Protein AF-A0AAN8FBB2-F1 (afdb_monomer_lite)

pLDDT: mean 71.76, std 10.85, range [42.72, 87.31]

Sequence (162 aa):
MTFERTIATIYVRSYEHKKVLPAIIIALSTVSIAVGTQLWLYHGKVITHPQVSVLNTPIEIYDRTNCVLIFNVVVCGLTTASMIILVIINKKRQMKAIGELSIRYQTEENIDFTKLIARVAFIQVFSYTSQSLGSLVVRLVDKSIAGAQAQPVMRTLKLAIS

InterPro domains:
  IPR002184 7TM GPCR, serpentine receptor class b (Srb) [PTHR31216] (1-151)
  IPR019408 7TM GPCR, serpentine receptor class ab (Srab) [PF10292] (1-148)

Radius of gyration: 24.74 Å; chains: 1; bounding box: 62×36×70 Å

Secondary structure (DSSP, 8-state):
-HHHHHHHHH-TTTTTTS-SHHHHHHHHHHHHHHHHHHHHHHTT----S----TTS--GGGHHHHHHHHHHHHHHHHHHHHHHHHHHHHHHHHHHH--S-HHHHHHHHHHHHHHHHHHHHHHHHHHHHHHHHHHHHHHHHHHHHHHHHHHHHHHHHHHHH--

Organism: Trichostrongylus colubriformis (NCBI:txid6319)

Structure (mmCIF, N/CA/C/O backbone):
data_AF-A0AAN8FBB2-F1
#
_entry.id   AF-A0AAN8FBB2-F1
#
loop_
_atom_site.group_PDB
_atom_site.id
_atom_site.type_symbol
_atom_site.label_atom_id
_atom_site.label_alt_id
_atom_site.label_comp_id
_atom_site.label_asym_id
_atom_site.label_entity_id
_atom_site.label_seq_id
_atom_site.pdbx_PDB_ins_code
_atom_site.Cartn_x
_atom_site.Cartn_y
_atom_site.Cartn_z
_atom_site.occupancy
_atom_site.B_iso_or_equiv
_atom_site.auth_seq_id
_atom_site.auth_comp_id
_atom_site.auth_asym_id
_atom_site.auth_atom_id
_atom_site.pdbx_PDB_model_num
ATOM 1 N N . MET A 1 1 ? -7.297 -4.992 3.446 1.00 66.69 1 MET A N 1
ATOM 2 C CA . MET A 1 1 ? -6.811 -4.769 4.827 1.00 66.69 1 MET A CA 1
ATOM 3 C C . MET A 1 1 ? -7.323 -3.467 5.439 1.00 66.69 1 MET A C 1
ATOM 5 O O . MET A 1 1 ? -8.043 -3.540 6.422 1.00 66.69 1 MET A O 1
ATOM 9 N N . THR A 1 2 ? -7.057 -2.285 4.869 1.00 69.81 2 THR A N 1
ATOM 10 C CA . THR A 1 2 ? -7.527 -0.993 5.427 1.00 69.81 2 THR A CA 1
ATOM 11 C C . THR A 1 2 ? -9.046 -0.920 5.576 1.00 69.81 2 THR A C 1
ATOM 13 O O . THR A 1 2 ? -9.543 -0.649 6.661 1.00 69.81 2 THR A O 1
ATOM 16 N N . PHE A 1 3 ? -9.791 -1.271 4.523 1.00 70.88 3 PHE A N 1
ATOM 17 C CA . PHE A 1 3 ? -11.258 -1.298 4.549 1.00 70.88 3 PHE A CA 1
ATOM 18 C C . PHE A 1 3 ? -11.838 -2.276 5.576 1.00 70.88 3 PHE A C 1
ATOM 20 O O . PHE A 1 3 ? -12.771 -1.921 6.287 1.00 70.88 3 PHE A O 1
ATOM 27 N N . GLU A 1 4 ? -11.270 -3.478 5.692 1.00 71.62 4 GLU A N 1
ATOM 28 C CA . GLU A 1 4 ? -11.669 -4.465 6.705 1.00 71.62 4 GLU A CA 1
ATOM 29 C C . GLU A 1 4 ? -11.517 -3.885 8.116 1.00 71.62 4 GLU A C 1
ATOM 31 O O . GLU A 1 4 ? -12.433 -3.982 8.927 1.00 71.62 4 GLU A O 1
ATOM 36 N N . ARG A 1 5 ? -10.405 -3.189 8.386 1.00 73.00 5 ARG A N 1
ATOM 37 C CA . ARG A 1 5 ? -10.149 -2.564 9.691 1.00 73.00 5 ARG A CA 1
ATOM 38 C C . ARG A 1 5 ? -11.013 -1.333 9.945 1.00 73.00 5 ARG A C 1
ATOM 40 O O . ARG A 1 5 ? -11.442 -1.130 11.081 1.00 73.00 5 ARG A O 1
ATOM 47 N N . THR A 1 6 ? -11.353 -0.558 8.915 1.00 73.94 6 THR A N 1
ATOM 48 C CA . THR A 1 6 ? -12.366 0.505 9.012 1.00 73.94 6 THR A CA 1
ATOM 49 C C . THR A 1 6 ? -13.730 -0.081 9.379 1.00 73.94 6 THR A C 1
ATOM 51 O O . THR A 1 6 ? -14.396 0.426 10.279 1.00 73.94 6 THR A O 1
ATOM 54 N N . ILE A 1 7 ? -14.126 -1.187 8.741 1.00 72.75 7 ILE A N 1
ATOM 55 C CA . ILE A 1 7 ? -15.383 -1.889 9.032 1.00 72.75 7 ILE A CA 1
ATOM 56 C C . ILE A 1 7 ? -15.361 -2.462 10.453 1.00 72.75 7 ILE A C 1
ATOM 58 O O . ILE A 1 7 ? -16.332 -2.266 11.180 1.00 72.75 7 ILE A O 1
ATOM 62 N N . ALA A 1 8 ? -14.264 -3.094 10.876 1.00 69.38 8 ALA A N 1
ATOM 63 C CA . ALA A 1 8 ? -14.096 -3.610 12.235 1.00 69.38 8 ALA A CA 1
ATOM 64 C C . ALA A 1 8 ? -14.173 -2.490 13.283 1.00 69.38 8 ALA A C 1
ATOM 66 O O . ALA A 1 8 ? -14.846 -2.630 14.297 1.00 69.38 8 ALA A O 1
ATOM 67 N N . THR A 1 9 ? -13.567 -1.335 12.993 1.00 68.94 9 THR A N 1
ATOM 68 C CA . THR A 1 9 ? -13.612 -0.151 13.862 1.00 68.94 9 THR A CA 1
ATOM 69 C C . THR A 1 9 ? -15.026 0.433 13.965 1.00 68.94 9 THR A C 1
ATOM 71 O O . THR A 1 9 ? -15.448 0.857 15.041 1.00 68.94 9 THR A O 1
ATOM 74 N N . ILE A 1 10 ? -15.797 0.466 12.874 1.00 72.31 10 ILE A N 1
ATOM 75 C CA . ILE A 1 10 ? -17.170 1.001 12.877 1.00 72.31 10 ILE A CA 1
ATOM 76 C C . ILE A 1 10 ? -18.154 0.010 13.520 1.00 72.31 10 ILE A C 1
ATOM 78 O O . ILE A 1 10 ? -19.003 0.428 14.305 1.00 72.31 10 ILE A O 1
ATOM 82 N N . TYR A 1 11 ? -18.019 -1.287 13.235 1.00 69.50 11 TYR A N 1
ATOM 83 C CA . TYR A 1 11 ? -18.962 -2.341 13.623 1.00 69.50 11 TYR A CA 1
ATOM 84 C C . TYR A 1 11 ? -18.436 -3.262 14.737 1.00 69.50 11 TYR A C 1
ATOM 86 O O . TYR A 1 11 ? -18.751 -4.449 14.724 1.00 69.50 11 TYR A O 1
ATOM 94 N N . VAL A 1 12 ? -17.696 -2.734 15.722 1.00 65.94 12 VAL A N 1
ATOM 95 C CA . VAL A 1 12 ? -17.124 -3.509 16.851 1.00 65.94 12 VAL A CA 1
ATOM 96 C C . VAL A 1 12 ? -18.117 -4.514 17.461 1.00 65.94 12 VAL A C 1
ATOM 98 O O . VAL A 1 12 ? -17.761 -5.661 17.673 1.00 65.94 12 VAL A O 1
ATOM 101 N N . ARG A 1 13 ? -19.388 -4.132 17.665 1.00 59.78 13 ARG A N 1
ATOM 102 C CA . ARG A 1 13 ? -20.412 -5.000 18.290 1.00 59.78 13 ARG A CA 1
ATOM 103 C C . ARG A 1 13 ? -20.971 -6.126 17.412 1.00 59.78 13 ARG A C 1
ATOM 105 O O . ARG A 1 13 ? -21.524 -7.075 17.946 1.00 59.78 13 ARG A O 1
ATOM 112 N N . SER A 1 14 ? -20.891 -6.017 16.087 1.00 62.09 14 SER A N 1
ATOM 113 C CA . SER A 1 14 ? -21.475 -7.005 15.156 1.00 62.09 14 SER A CA 1
ATOM 114 C C . SER A 1 14 ? -20.432 -7.650 14.251 1.00 62.09 14 SER A C 1
ATOM 116 O O . SER A 1 14 ? -20.793 -8.373 13.322 1.00 62.09 14 SER A O 1
ATOM 118 N N . TYR A 1 15 ? -19.148 -7.378 14.494 1.00 61.25 15 TYR A N 1
ATOM 119 C CA . TYR A 1 15 ? -18.059 -7.887 13.672 1.00 61.25 15 TYR A CA 1
ATOM 120 C C . TYR A 1 15 ? -17.978 -9.418 13.730 1.00 61.25 15 TYR A C 1
ATOM 122 O O . TYR A 1 15 ? -17.880 -10.047 12.683 1.00 61.25 15 TYR A O 1
ATOM 130 N N . GLU A 1 16 ? -18.164 -10.017 14.912 1.00 57.47 16 GLU A N 1
ATOM 131 C CA . GLU A 1 16 ? -18.217 -11.480 15.097 1.00 57.47 16 GLU A CA 1
ATOM 132 C C . GLU A 1 16 ? -19.326 -12.167 14.292 1.00 57.47 16 GLU A C 1
ATOM 134 O O . GLU A 1 16 ? -19.179 -13.313 13.881 1.00 57.47 16 GLU A O 1
ATOM 139 N N . HIS A 1 17 ? -20.440 -11.475 14.041 1.00 61.19 17 HIS A N 1
ATOM 140 C CA . HIS A 1 17 ? -21.591 -12.052 13.344 1.00 61.19 17 HIS A CA 1
ATOM 141 C C . HIS A 1 17 ? -21.552 -11.844 11.824 1.00 61.19 17 HIS A C 1
ATOM 143 O O . HIS A 1 17 ? -22.386 -12.396 11.098 1.00 61.19 17 HIS A O 1
ATOM 149 N N . LYS A 1 18 ? -20.598 -11.059 11.304 1.00 61.03 18 LYS A N 1
ATOM 150 C CA . LYS A 1 18 ? -20.440 -10.883 9.857 1.00 61.03 18 LYS A CA 1
ATOM 151 C C . LYS A 1 18 ? -19.568 -12.002 9.285 1.00 61.03 18 LYS A C 1
ATOM 153 O O . LYS A 1 18 ? -18.421 -12.190 9.667 1.00 61.03 18 LYS A O 1
ATOM 158 N N . LYS A 1 19 ? -20.141 -12.734 8.325 1.00 61.53 19 LYS A N 1
ATOM 159 C CA . LYS A 1 19 ? -19.506 -13.845 7.595 1.00 61.53 19 LYS A CA 1
ATOM 160 C C . LYS A 1 19 ? -18.192 -13.409 6.933 1.00 61.53 19 LYS A C 1
ATOM 162 O O . LYS A 1 19 ? -18.081 -12.264 6.521 1.00 61.53 19 LYS A O 1
ATOM 167 N N . VAL A 1 20 ? -17.273 -14.357 6.724 1.00 70.69 20 VAL A N 1
ATOM 168 C CA . VAL A 1 20 ? -15.922 -14.229 6.109 1.00 70.69 20 VAL A CA 1
ATOM 169 C C . VAL A 1 20 ? -15.926 -13.676 4.665 1.00 70.69 20 VAL A C 1
ATOM 171 O O . VAL A 1 20 ? -14.909 -13.242 4.127 1.00 70.69 20 VAL A O 1
ATOM 174 N N . LEU A 1 21 ? -17.096 -13.629 4.033 1.00 74.69 21 LEU A N 1
ATOM 175 C CA . LEU A 1 21 ? -17.307 -13.273 2.628 1.00 74.69 21 LEU A CA 1
ATOM 176 C C . LEU A 1 21 ? -16.718 -11.909 2.174 1.00 74.69 21 LEU A C 1
ATOM 178 O O . LEU A 1 21 ? -16.055 -11.886 1.137 1.00 74.69 21 LEU A O 1
ATOM 182 N N . PRO A 1 22 ? -16.859 -10.779 2.902 1.00 73.81 22 PRO A N 1
ATOM 183 C CA . PRO A 1 22 ? -16.289 -9.506 2.474 1.00 73.81 22 PRO A CA 1
ATOM 184 C C . PRO A 1 22 ? -14.758 -9.501 2.561 1.00 73.81 22 PRO A C 1
ATOM 186 O O . PRO A 1 22 ? -14.115 -8.852 1.741 1.00 73.81 22 PRO A O 1
ATOM 189 N N . ALA A 1 23 ? -14.157 -10.254 3.489 1.00 71.62 23 ALA A N 1
ATOM 190 C CA . ALA A 1 23 ? -12.703 -10.394 3.556 1.00 71.62 23 ALA A CA 1
ATOM 191 C C . ALA A 1 23 ? -12.164 -11.127 2.316 1.00 71.62 23 ALA A C 1
ATOM 193 O O . ALA A 1 23 ? -11.184 -10.684 1.718 1.00 71.62 23 ALA A O 1
ATOM 194 N N . ILE A 1 24 ? -12.858 -12.182 1.870 1.00 80.62 24 ILE A N 1
ATOM 195 C CA . ILE A 1 24 ? -12.513 -12.928 0.649 1.00 80.62 24 ILE A CA 1
ATOM 196 C C . ILE A 1 24 ? -12.635 -12.038 -0.593 1.00 80.62 24 ILE A C 1
ATOM 198 O O . ILE A 1 24 ? -11.718 -12.006 -1.410 1.00 80.62 24 ILE A O 1
ATOM 202 N N . ILE A 1 25 ? -13.723 -11.268 -0.721 1.00 83.94 25 ILE A N 1
ATOM 203 C CA . ILE A 1 25 ? -13.903 -10.330 -1.844 1.00 83.94 25 ILE A CA 1
ATOM 204 C C . ILE A 1 25 ? -12.762 -9.306 -1.877 1.00 83.94 25 ILE A C 1
ATOM 206 O O . ILE A 1 25 ? -12.174 -9.061 -2.931 1.00 83.94 25 ILE A O 1
ATOM 210 N N . ILE A 1 26 ? -12.405 -8.733 -0.723 1.00 80.88 26 ILE A N 1
ATOM 211 C CA . ILE A 1 26 ? -11.302 -7.770 -0.630 1.00 80.88 26 ILE A CA 1
ATOM 212 C C . ILE A 1 26 ? -9.972 -8.433 -1.022 1.00 80.88 26 ILE A C 1
ATOM 214 O O . ILE A 1 26 ? -9.201 -7.839 -1.779 1.00 80.88 26 ILE A O 1
ATOM 218 N N . ALA A 1 27 ? -9.707 -9.664 -0.579 1.00 79.50 27 ALA A N 1
ATOM 219 C CA . ALA A 1 27 ? -8.496 -10.395 -0.948 1.00 79.50 27 ALA A CA 1
ATOM 220 C C . ALA A 1 27 ? -8.413 -10.647 -2.465 1.00 79.50 27 ALA A C 1
ATOM 222 O O . ALA A 1 27 ? -7.412 -10.293 -3.090 1.00 79.50 27 ALA A O 1
ATOM 223 N N . LEU A 1 28 ? -9.489 -11.157 -3.075 1.00 86.81 28 LEU A N 1
ATOM 224 C CA . LEU A 1 28 ? -9.560 -11.407 -4.519 1.00 86.81 28 LEU A CA 1
ATOM 225 C C . LEU A 1 28 ? -9.412 -10.119 -5.334 1.00 86.81 28 LEU A C 1
ATOM 227 O O . LEU A 1 28 ? -8.685 -10.100 -6.329 1.00 86.81 28 LEU A O 1
ATOM 231 N N . SER A 1 29 ? -10.042 -9.026 -4.892 1.00 83.81 29 SER A N 1
ATOM 232 C CA . SER A 1 29 ? -9.905 -7.724 -5.554 1.00 83.81 29 SER A CA 1
ATOM 233 C C . SER A 1 29 ? -8.460 -7.214 -5.523 1.00 83.81 29 SER A C 1
ATOM 235 O O . SER A 1 29 ? -7.971 -6.703 -6.526 1.00 83.81 29 SER A O 1
ATOM 237 N N . THR A 1 30 ? -7.739 -7.434 -4.418 1.00 82.69 30 THR A N 1
ATOM 238 C C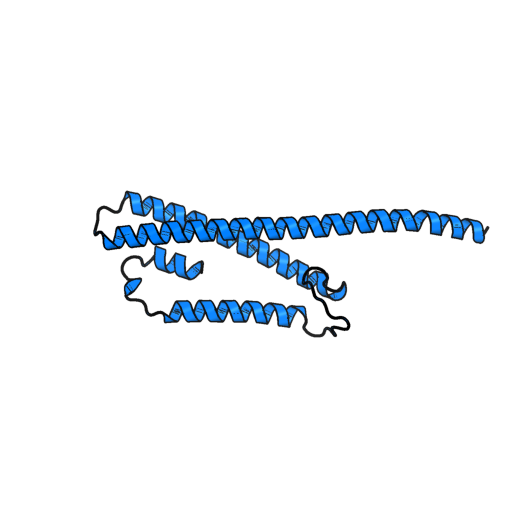A . THR A 1 30 ? -6.337 -7.011 -4.273 1.00 82.69 30 THR A CA 1
ATOM 239 C C . THR A 1 30 ? -5.432 -7.760 -5.251 1.00 82.69 30 THR A C 1
ATOM 241 O O . THR A 1 30 ? -4.630 -7.140 -5.948 1.00 82.69 30 THR A O 1
ATOM 244 N N . VAL A 1 31 ? -5.596 -9.083 -5.355 1.00 86.31 31 VAL A N 1
ATOM 245 C CA . VAL A 1 31 ? -4.842 -9.907 -6.314 1.00 86.31 31 VAL A CA 1
ATOM 246 C C . VAL A 1 31 ? -5.171 -9.501 -7.750 1.00 86.31 31 VAL A C 1
ATOM 248 O O . VAL A 1 31 ? -4.269 -9.325 -8.564 1.00 86.31 31 VAL A O 1
ATOM 251 N N . SER A 1 32 ? -6.451 -9.279 -8.051 1.00 86.44 32 SER A N 1
ATOM 252 C CA . SER A 1 32 ? -6.901 -8.897 -9.393 1.00 86.44 32 SER A CA 1
ATOM 253 C C . SER A 1 32 ? -6.321 -7.550 -9.836 1.00 86.44 32 SER A C 1
ATOM 255 O O . SER A 1 32 ? -5.862 -7.427 -10.968 1.00 86.44 32 SER A O 1
ATOM 257 N N . ILE A 1 33 ? -6.271 -6.555 -8.942 1.00 85.38 33 ILE A N 1
ATOM 258 C CA . ILE A 1 33 ? -5.643 -5.251 -9.218 1.00 85.38 33 ILE A CA 1
ATOM 259 C C . ILE A 1 33 ? -4.131 -5.409 -9.436 1.00 85.38 33 ILE A C 1
ATOM 261 O O . ILE A 1 33 ? -3.571 -4.805 -10.354 1.00 85.38 33 ILE A O 1
ATOM 265 N N . ALA A 1 34 ? -3.459 -6.243 -8.637 1.00 81.25 34 ALA A N 1
ATOM 266 C CA . ALA A 1 34 ? -2.027 -6.489 -8.794 1.00 81.25 34 ALA A CA 1
ATOM 267 C C . ALA A 1 34 ? -1.704 -7.148 -10.146 1.00 81.25 34 ALA A C 1
ATOM 269 O O . ALA A 1 34 ? -0.810 -6.696 -10.855 1.00 81.25 34 ALA A O 1
ATOM 270 N N . VAL A 1 35 ? -2.465 -8.166 -10.552 1.00 84.62 35 VAL A N 1
ATOM 271 C CA . VAL A 1 35 ? -2.281 -8.816 -11.860 1.00 84.62 35 VAL A CA 1
ATOM 272 C C . VAL A 1 35 ? -2.656 -7.866 -13.000 1.00 84.62 35 VAL A C 1
ATOM 274 O O . VAL A 1 35 ? -1.917 -7.748 -13.975 1.00 84.62 35 VAL A O 1
ATOM 277 N N . GLY A 1 36 ? -3.765 -7.136 -12.866 1.00 84.62 36 GLY A N 1
ATOM 278 C CA . GLY A 1 36 ? -4.235 -6.188 -13.875 1.00 84.62 36 GLY A CA 1
ATOM 279 C C . GLY A 1 36 ? -3.239 -5.062 -14.151 1.00 84.62 36 GLY A C 1
ATOM 280 O O . GLY A 1 36 ? -2.999 -4.727 -15.309 1.00 84.62 36 GLY A O 1
ATOM 281 N N . THR A 1 37 ? -2.601 -4.520 -13.110 1.00 79.56 37 THR A N 1
ATOM 282 C CA . THR A 1 37 ? -1.564 -3.488 -13.277 1.00 79.56 37 THR A CA 1
ATOM 283 C C . THR A 1 37 ? -0.336 -4.022 -14.010 1.00 79.56 37 THR A C 1
ATOM 285 O O . THR A 1 37 ? 0.181 -3.324 -14.877 1.00 79.56 37 THR A O 1
ATOM 288 N N . GLN A 1 38 ? 0.083 -5.267 -13.752 1.00 78.62 38 GLN A N 1
ATOM 289 C CA . GLN A 1 38 ? 1.173 -5.911 -14.497 1.00 78.62 38 GLN A CA 1
ATOM 290 C C . GLN A 1 38 ? 0.802 -6.134 -15.967 1.00 78.62 38 GLN A C 1
ATOM 292 O O . GLN A 1 38 ? 1.559 -5.756 -16.859 1.00 78.62 38 GLN A O 1
ATOM 297 N N . LEU A 1 39 ? -0.388 -6.678 -16.237 1.00 82.50 39 LEU A N 1
ATOM 298 C CA . LEU A 1 39 ? -0.868 -6.878 -17.607 1.00 82.50 39 LEU A CA 1
ATOM 299 C C . LEU A 1 39 ? -0.935 -5.557 -18.382 1.00 82.50 39 LEU A C 1
ATOM 301 O O . LEU A 1 39 ? -0.531 -5.514 -19.540 1.00 82.50 39 LEU A O 1
ATOM 305 N N . TRP A 1 40 ? -1.389 -4.477 -17.742 1.00 82.75 40 TRP A N 1
ATOM 306 C CA . TRP A 1 40 ? -1.433 -3.145 -18.347 1.00 82.75 40 TRP A CA 1
ATOM 307 C C . TRP A 1 40 ? -0.036 -2.573 -18.622 1.00 82.75 40 TRP A C 1
ATOM 309 O O . TRP A 1 40 ? 0.199 -1.994 -19.686 1.00 82.75 40 TRP A O 1
ATOM 319 N N . LEU A 1 41 ? 0.906 -2.767 -17.694 1.00 77.31 41 LEU A N 1
ATOM 320 C CA . LEU A 1 41 ? 2.276 -2.274 -17.828 1.00 77.31 41 LEU A CA 1
ATOM 321 C C . LEU A 1 41 ? 2.974 -2.878 -19.058 1.00 77.31 41 LEU A C 1
ATOM 323 O O . LEU A 1 41 ? 3.606 -2.153 -19.826 1.00 77.31 41 LEU A O 1
ATOM 327 N N . TYR A 1 42 ? 2.796 -4.185 -19.269 1.00 74.69 42 TYR A N 1
ATOM 328 C CA . TYR A 1 42 ? 3.444 -4.950 -20.340 1.00 74.69 42 TYR A CA 1
ATOM 329 C C . TYR A 1 42 ? 2.586 -5.122 -21.603 1.00 74.69 42 TYR A C 1
ATOM 331 O O . TYR A 1 42 ? 3.015 -5.770 -22.559 1.00 74.69 42 TYR A O 1
ATOM 339 N N . HIS A 1 43 ? 1.387 -4.534 -21.653 1.00 79.00 43 HIS A N 1
ATOM 340 C CA . HIS A 1 43 ? 0.509 -4.669 -22.811 1.00 79.00 43 HIS A CA 1
ATOM 341 C C . HIS A 1 43 ? 1.158 -4.089 -24.079 1.00 79.00 43 HIS A C 1
ATOM 343 O O . HIS A 1 43 ? 1.484 -2.897 -24.137 1.00 79.00 43 HIS A O 1
ATOM 349 N N . GLY A 1 44 ? 1.317 -4.941 -25.099 1.00 69.81 44 GLY A N 1
ATOM 350 C CA . GLY A 1 44 ? 1.886 -4.580 -26.400 1.00 69.81 44 GLY A CA 1
ATOM 351 C C . GLY A 1 44 ? 3.415 -4.502 -26.440 1.00 69.81 44 GLY A C 1
ATOM 352 O O . GLY A 1 44 ? 3.956 -3.904 -27.368 1.00 69.81 44 GLY A O 1
ATOM 353 N N . LYS A 1 45 ? 4.123 -5.066 -25.449 1.00 69.50 45 LYS A N 1
ATOM 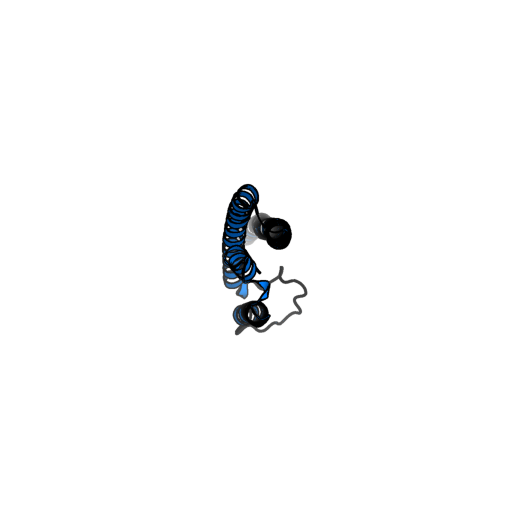354 C CA . LYS A 1 45 ? 5.593 -5.065 -25.394 1.00 69.50 45 LYS A CA 1
ATOM 355 C C . LYS A 1 45 ? 6.173 -6.468 -25.551 1.00 69.50 45 LYS A C 1
ATOM 357 O O . LYS A 1 45 ? 5.753 -7.406 -24.881 1.00 69.50 45 LYS A O 1
ATOM 362 N N . VAL A 1 46 ? 7.159 -6.594 -26.440 1.00 67.88 46 VAL A N 1
ATOM 363 C CA . VAL A 1 46 ? 7.903 -7.838 -26.662 1.00 67.88 46 VAL A CA 1
ATOM 364 C C . VAL A 1 46 ? 9.071 -7.863 -25.684 1.00 67.88 46 VAL A C 1
ATOM 366 O O . VAL A 1 46 ? 9.973 -7.033 -25.763 1.00 67.88 46 VAL A O 1
ATOM 369 N N . ILE A 1 47 ? 9.042 -8.791 -24.730 1.00 64.31 47 ILE A N 1
ATOM 370 C CA . ILE A 1 47 ? 10.123 -8.967 -23.757 1.00 64.31 47 ILE A CA 1
ATOM 371 C C . ILE A 1 47 ? 11.233 -9.772 -24.444 1.00 64.31 47 ILE A C 1
ATOM 373 O O . ILE A 1 47 ? 11.169 -10.995 -24.521 1.00 64.31 47 ILE A O 1
ATOM 377 N N . THR A 1 48 ? 12.234 -9.082 -24.987 1.00 59.12 48 THR A N 1
ATOM 378 C CA . THR A 1 48 ? 13.369 -9.688 -25.708 1.00 59.12 48 THR A CA 1
ATOM 379 C C . THR A 1 48 ? 14.461 -10.237 -24.789 1.00 59.12 48 THR A C 1
ATOM 381 O O . THR A 1 48 ? 15.242 -11.083 -25.219 1.00 59.12 48 THR A O 1
ATOM 384 N N . HIS A 1 49 ? 14.511 -9.811 -23.522 1.00 58.28 49 HIS A N 1
ATOM 385 C CA . HIS A 1 49 ? 15.497 -10.281 -22.547 1.00 58.28 49 HIS A CA 1
ATOM 386 C C . HIS A 1 49 ? 14.846 -10.651 -21.209 1.00 58.28 49 HIS A C 1
ATOM 388 O O . HIS A 1 49 ? 13.939 -9.943 -20.763 1.00 58.28 49 HIS A O 1
ATOM 394 N N . PRO A 1 50 ? 15.314 -11.720 -20.534 1.00 59.09 50 PRO A N 1
ATOM 395 C CA . PRO A 1 50 ? 14.827 -12.085 -19.212 1.00 59.09 50 PRO A CA 1
ATOM 396 C C . PRO A 1 50 ? 15.175 -10.981 -18.211 1.00 59.09 50 PRO A C 1
ATOM 398 O O . PRO A 1 50 ? 16.338 -10.759 -17.872 1.00 59.09 50 PRO A O 1
ATOM 401 N N . GLN A 1 51 ? 14.155 -10.272 -17.736 1.00 57.88 51 GLN A N 1
ATOM 402 C CA . GLN A 1 51 ? 14.310 -9.269 -16.692 1.00 57.88 51 GLN A CA 1
ATOM 403 C C . GLN A 1 51 ? 14.092 -9.924 -15.332 1.00 57.88 51 GLN A C 1
ATOM 405 O O . GLN A 1 51 ? 12.973 -10.249 -14.951 1.00 57.88 51 GLN A O 1
ATOM 410 N N . VAL A 1 52 ? 15.185 -10.127 -14.598 1.00 54.25 52 VAL A N 1
ATOM 411 C CA . VAL A 1 52 ? 15.164 -10.720 -13.247 1.00 54.25 52 VAL A CA 1
ATOM 412 C C . VAL A 1 52 ? 14.736 -9.691 -12.188 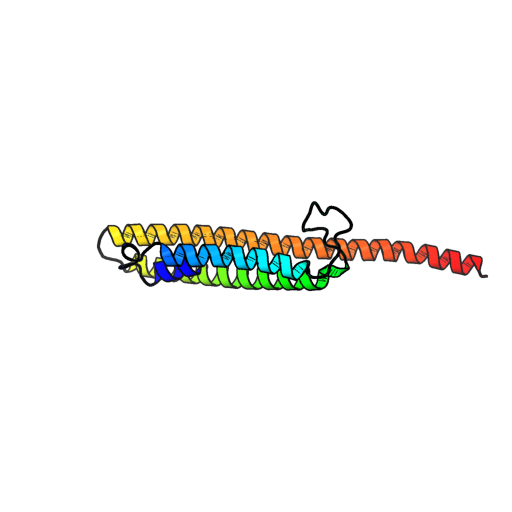1.00 54.25 52 VAL A C 1
ATOM 414 O O . VAL A 1 52 ? 14.360 -10.053 -11.078 1.00 54.25 52 VAL A O 1
ATOM 417 N N . SER A 1 53 ? 14.757 -8.397 -12.523 1.00 55.44 53 SER A N 1
ATOM 418 C CA . SER A 1 53 ? 14.459 -7.314 -11.590 1.00 55.44 53 SER A CA 1
ATOM 419 C C . SER A 1 53 ? 13.458 -6.321 -12.167 1.00 55.44 53 SER A C 1
ATOM 421 O O . SER A 1 53 ? 13.682 -5.752 -13.234 1.00 55.44 53 SER A O 1
ATOM 423 N N . VAL A 1 54 ? 12.408 -6.038 -11.390 1.00 54.81 54 VAL A N 1
ATOM 424 C CA . VAL A 1 54 ? 11.421 -4.967 -11.636 1.00 54.81 54 VAL A CA 1
ATOM 425 C C . VAL A 1 54 ? 12.088 -3.579 -11.688 1.00 54.81 54 VAL A C 1
ATOM 427 O O . VAL A 1 54 ? 11.499 -2.620 -12.172 1.00 54.81 54 VAL A O 1
ATOM 430 N N . LEU A 1 55 ? 13.336 -3.466 -11.217 1.00 49.91 55 LEU A N 1
ATOM 431 C CA . LEU A 1 55 ? 14.108 -2.221 -11.188 1.00 49.91 55 LEU A CA 1
ATOM 432 C C . LEU A 1 55 ? 14.770 -1.874 -12.531 1.00 49.91 55 LEU A C 1
ATOM 434 O O . LEU A 1 55 ? 15.135 -0.721 -12.734 1.00 49.91 55 LEU A O 1
ATOM 438 N N . ASN A 1 56 ? 14.908 -2.841 -13.444 1.00 52.59 56 ASN A N 1
ATOM 439 C CA . ASN A 1 56 ? 15.528 -2.649 -14.759 1.00 52.59 56 ASN A CA 1
ATOM 440 C C . ASN A 1 56 ? 14.482 -2.716 -15.880 1.00 52.59 56 ASN A C 1
ATOM 442 O O . ASN A 1 56 ? 14.666 -3.416 -16.872 1.00 52.59 56 ASN A O 1
ATOM 446 N N . THR A 1 57 ? 13.359 -2.007 -15.740 1.00 57.62 57 THR A N 1
ATOM 447 C CA . THR A 1 57 ? 12.370 -1.923 -16.826 1.00 57.62 57 THR A CA 1
ATOM 448 C C . THR A 1 57 ? 12.961 -1.247 -18.072 1.00 57.62 57 THR A C 1
ATOM 450 O O . THR A 1 57 ? 13.741 -0.304 -17.931 1.00 57.62 57 THR A O 1
ATOM 453 N N . PRO A 1 58 ? 12.594 -1.681 -19.294 1.00 58.97 58 PRO A N 1
ATOM 454 C CA . PRO A 1 58 ? 13.069 -1.066 -20.533 1.00 58.97 58 PRO A CA 1
ATOM 455 C C . PRO A 1 58 ? 12.677 0.416 -20.600 1.00 58.97 58 PRO A C 1
ATOM 457 O O . PRO A 1 58 ? 11.604 0.783 -20.112 1.00 58.97 58 PRO A O 1
ATOM 460 N N . ILE A 1 59 ? 13.495 1.243 -21.272 1.00 60.56 59 ILE A N 1
ATOM 461 C CA . ILE A 1 59 ? 13.254 2.689 -21.503 1.00 60.56 59 ILE A CA 1
ATOM 462 C C . ILE A 1 59 ? 11.807 2.959 -21.958 1.00 60.56 59 ILE A C 1
ATOM 464 O O . ILE A 1 59 ? 11.166 3.909 -21.520 1.00 60.56 59 ILE A O 1
ATOM 468 N N . GLU A 1 60 ? 11.256 2.048 -22.754 1.00 63.53 60 GLU A N 1
ATOM 469 C CA . GLU A 1 60 ? 9.923 2.123 -23.347 1.00 63.53 60 GLU A CA 1
ATOM 470 C C . GLU A 1 60 ? 8.736 2.016 -22.372 1.00 63.53 60 GLU A C 1
ATOM 472 O O . GLU A 1 60 ? 7.607 2.306 -22.769 1.00 63.53 60 GLU A O 1
ATOM 477 N N . ILE A 1 61 ? 8.952 1.560 -21.133 1.00 66.94 61 ILE A N 1
ATOM 478 C CA . ILE A 1 61 ? 7.887 1.355 -20.130 1.00 66.94 61 ILE A CA 1
ATOM 479 C C . ILE A 1 61 ? 7.996 2.383 -18.986 1.00 66.94 61 ILE A C 1
ATOM 481 O O . ILE A 1 61 ? 7.090 2.494 -18.163 1.00 66.94 61 ILE A O 1
ATOM 485 N N . TYR A 1 62 ? 9.052 3.206 -18.954 1.00 68.25 62 TYR A N 1
ATOM 486 C CA . TYR A 1 62 ? 9.327 4.103 -17.825 1.00 68.25 62 TYR A CA 1
ATOM 487 C C . TYR A 1 62 ? 8.197 5.073 -17.492 1.00 68.25 62 TYR A C 1
ATOM 489 O O . TYR A 1 62 ? 7.943 5.291 -16.311 1.00 68.25 62 TYR A O 1
ATOM 497 N N . ASP A 1 63 ? 7.501 5.634 -18.480 1.00 69.69 63 ASP A N 1
ATOM 498 C CA . ASP A 1 63 ? 6.406 6.573 -18.202 1.00 69.69 63 ASP A CA 1
ATOM 499 C C . ASP A 1 63 ? 5.231 5.881 -17.502 1.00 69.69 63 ASP A C 1
ATOM 501 O O . ASP A 1 63 ? 4.683 6.401 -16.526 1.00 69.69 63 ASP A O 1
ATOM 505 N N . ARG A 1 64 ? 4.898 4.655 -17.927 1.00 72.69 64 ARG A N 1
ATOM 506 C CA . ARG A 1 64 ? 3.861 3.835 -17.283 1.00 72.69 64 ARG A CA 1
ATOM 507 C C . ARG A 1 64 ? 4.303 3.385 -15.892 1.00 72.69 64 ARG A C 1
ATOM 509 O O . ARG A 1 64 ? 3.521 3.482 -14.949 1.00 72.69 64 ARG A O 1
ATOM 516 N N . THR A 1 65 ? 5.560 2.972 -15.738 1.00 73.44 65 THR A N 1
ATOM 517 C CA . THR A 1 65 ? 6.134 2.581 -14.441 1.00 73.44 65 THR A CA 1
ATOM 518 C C . THR A 1 65 ? 6.167 3.746 -13.455 1.00 73.44 65 THR A C 1
ATOM 520 O O . THR A 1 65 ? 5.760 3.578 -12.308 1.00 73.44 65 THR A O 1
ATOM 523 N N . ASN A 1 66 ? 6.572 4.945 -13.888 1.00 74.12 66 ASN A N 1
ATOM 524 C CA . ASN A 1 66 ? 6.564 6.143 -13.045 1.00 74.12 66 ASN A CA 1
ATOM 525 C C . ASN A 1 66 ? 5.134 6.502 -12.612 1.00 74.12 66 ASN A C 1
ATOM 527 O O . ASN A 1 66 ? 4.918 6.850 -11.454 1.00 74.12 66 ASN A O 1
ATOM 531 N N . CYS A 1 67 ? 4.151 6.376 -13.511 1.00 77.94 67 CYS A N 1
ATOM 532 C CA . CYS A 1 67 ? 2.745 6.613 -13.187 1.00 77.94 67 CYS A CA 1
ATOM 533 C C . CYS A 1 67 ? 2.243 5.650 -12.094 1.00 77.94 67 CYS A C 1
ATOM 535 O O . CYS A 1 67 ? 1.660 6.090 -11.102 1.00 77.94 67 CYS A O 1
ATOM 537 N N . VAL A 1 68 ? 2.550 4.353 -12.219 1.00 79.25 68 VAL A N 1
ATOM 538 C CA . VAL A 1 68 ? 2.212 3.338 -11.203 1.00 79.25 68 VAL A CA 1
ATOM 539 C C . VAL A 1 68 ? 2.942 3.598 -9.882 1.00 79.25 68 VAL A C 1
ATOM 541 O O . VAL A 1 68 ? 2.348 3.449 -8.815 1.00 79.25 68 VAL A O 1
ATOM 544 N N . LEU A 1 69 ? 4.205 4.034 -9.928 1.00 77.06 69 LEU A N 1
ATOM 545 C CA . LEU A 1 69 ? 4.980 4.375 -8.735 1.00 77.06 69 LEU A CA 1
ATOM 546 C C . LEU A 1 69 ? 4.354 5.557 -7.978 1.00 77.06 69 LEU A C 1
ATOM 548 O O . LEU A 1 69 ? 4.142 5.469 -6.770 1.00 77.06 69 LEU A O 1
ATOM 552 N N . ILE A 1 70 ? 4.005 6.637 -8.687 1.00 80.56 70 ILE A N 1
ATOM 553 C CA . ILE A 1 70 ? 3.348 7.816 -8.104 1.00 80.56 70 ILE A CA 1
ATOM 554 C C . ILE A 1 70 ? 1.995 7.424 -7.506 1.00 80.56 70 ILE A C 1
ATOM 556 O O . ILE A 1 70 ? 1.704 7.779 -6.363 1.00 80.56 70 ILE A O 1
ATOM 560 N N . PHE A 1 71 ? 1.195 6.647 -8.239 1.00 82.69 71 PHE A N 1
ATOM 561 C CA . PHE A 1 71 ? -0.081 6.138 -7.743 1.00 82.69 71 PHE A CA 1
ATOM 562 C C . PHE A 1 71 ? 0.096 5.336 -6.445 1.00 82.69 71 PHE A C 1
ATOM 564 O O . PHE A 1 71 ? -0.599 5.597 -5.463 1.00 82.69 71 PHE A O 1
ATOM 571 N N . ASN A 1 72 ? 1.078 4.430 -6.389 1.00 81.50 72 ASN A N 1
ATOM 572 C CA . ASN A 1 72 ? 1.372 3.645 -5.188 1.00 81.50 72 ASN A CA 1
ATOM 573 C C . ASN A 1 72 ? 1.797 4.513 -4.001 1.00 81.50 72 ASN A C 1
ATOM 575 O O . ASN A 1 72 ? 1.338 4.268 -2.885 1.00 81.50 72 ASN A O 1
ATOM 579 N N . VAL A 1 73 ? 2.632 5.533 -4.219 1.00 80.69 73 VAL A N 1
ATOM 580 C CA . VAL A 1 73 ? 3.044 6.463 -3.155 1.00 80.69 73 VAL A CA 1
ATOM 581 C C . VAL A 1 73 ? 1.833 7.216 -2.598 1.00 80.69 73 VAL A C 1
ATOM 583 O O . VAL A 1 73 ? 1.660 7.273 -1.380 1.00 80.69 73 VAL A O 1
ATOM 586 N N . VAL A 1 74 ? 0.955 7.728 -3.467 1.00 85.94 74 VAL A N 1
ATOM 587 C CA . VAL A 1 74 ? -0.272 8.432 -3.054 1.00 85.94 74 VAL A CA 1
ATOM 588 C C . VAL A 1 74 ? -1.201 7.503 -2.268 1.00 85.94 74 VAL A C 1
ATOM 590 O O . VAL A 1 74 ? -1.653 7.858 -1.178 1.00 85.94 74 VAL A O 1
ATOM 593 N N . VAL A 1 75 ? -1.447 6.290 -2.771 1.00 85.12 75 VAL A N 1
ATOM 594 C CA . VAL A 1 75 ? -2.313 5.303 -2.108 1.00 85.12 75 VAL A CA 1
ATOM 595 C C . VAL A 1 75 ? -1.734 4.863 -0.761 1.00 85.12 75 VAL A C 1
ATOM 597 O O . VAL A 1 75 ? -2.477 4.778 0.222 1.00 85.12 75 VAL A O 1
ATOM 600 N N . CYS A 1 76 ? -0.421 4.636 -0.667 1.00 80.81 76 CYS A N 1
ATOM 601 C CA . CYS A 1 76 ? 0.240 4.308 0.599 1.00 80.81 76 CYS A CA 1
ATOM 602 C C . CYS A 1 76 ? 0.160 5.470 1.599 1.00 80.81 76 CYS A C 1
ATOM 604 O O . CYS A 1 76 ? -0.107 5.243 2.782 1.00 80.81 76 CYS A O 1
ATOM 606 N N . GLY A 1 77 ? 0.326 6.713 1.136 1.00 82.56 77 GLY A N 1
ATOM 607 C CA . GLY A 1 77 ? 0.174 7.914 1.959 1.00 82.56 77 GLY A CA 1
ATOM 608 C C . GLY A 1 77 ? -1.238 8.047 2.535 1.00 82.56 77 GLY A C 1
ATOM 609 O O . GLY A 1 77 ? -1.402 8.162 3.752 1.00 82.56 77 GLY A O 1
ATOM 610 N N . LEU A 1 78 ? -2.266 7.931 1.687 1.00 87.31 78 LEU A N 1
ATOM 611 C CA . LEU A 1 78 ? -3.673 7.946 2.109 1.00 87.31 78 LEU A CA 1
ATOM 612 C C . LEU A 1 78 ? -3.993 6.802 3.078 1.00 87.31 78 LEU A C 1
ATOM 614 O O . LEU A 1 78 ? -4.662 7.007 4.091 1.00 87.31 78 LEU A O 1
ATOM 618 N N . THR A 1 79 ? -3.469 5.606 2.805 1.00 81.69 79 THR A N 1
ATOM 619 C CA . THR A 1 79 ? -3.633 4.438 3.679 1.00 81.69 79 THR A CA 1
ATOM 620 C C . THR A 1 79 ? -3.029 4.702 5.055 1.00 81.69 79 THR A C 1
ATOM 622 O O . THR A 1 79 ? -3.695 4.492 6.068 1.00 81.69 79 THR A O 1
ATOM 625 N N . THR A 1 80 ? -1.811 5.239 5.107 1.00 79.31 80 THR A N 1
ATOM 626 C CA . THR A 1 80 ? -1.127 5.580 6.361 1.00 79.31 80 THR A CA 1
ATOM 627 C C . THR A 1 80 ? -1.911 6.627 7.152 1.00 79.31 80 THR A C 1
ATOM 629 O O . THR A 1 80 ? -2.176 6.426 8.338 1.00 79.31 80 THR A O 1
ATOM 632 N N . ALA A 1 81 ? -2.366 7.700 6.496 1.00 85.75 81 ALA A N 1
ATOM 633 C CA . ALA A 1 81 ? -3.186 8.735 7.126 1.00 85.75 81 ALA A CA 1
ATOM 634 C C . ALA A 1 81 ? -4.496 8.163 7.694 1.00 85.75 81 ALA A C 1
ATOM 636 O O . ALA A 1 81 ? -4.843 8.427 8.847 1.00 85.75 81 ALA A O 1
ATOM 637 N N . SER A 1 82 ? -5.187 7.315 6.924 1.00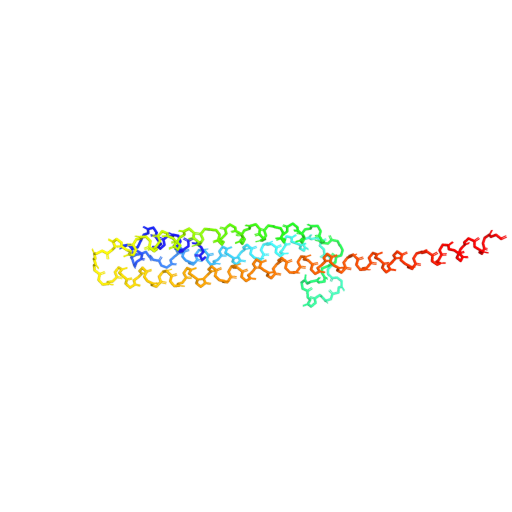 83.88 82 SER A N 1
ATOM 638 C CA . SER A 1 82 ? -6.425 6.667 7.369 1.00 83.88 82 SER A CA 1
ATOM 639 C C . SER A 1 82 ? -6.206 5.770 8.593 1.00 83.88 82 SER A C 1
ATOM 641 O O . SER A 1 82 ? -6.994 5.819 9.537 1.00 83.88 82 SER A O 1
ATOM 643 N N . MET A 1 83 ? -5.098 5.021 8.641 1.00 79.31 83 MET A N 1
ATOM 644 C CA . MET A 1 83 ? -4.772 4.172 9.787 1.00 79.31 83 MET A CA 1
ATOM 645 C C . MET A 1 83 ? -4.426 4.987 11.032 1.00 79.31 83 MET A C 1
ATOM 647 O O . MET A 1 83 ? -4.868 4.634 12.122 1.00 79.31 83 MET A O 1
ATOM 651 N N . ILE A 1 84 ? -3.705 6.104 10.894 1.00 82.75 84 ILE A N 1
ATOM 652 C CA . ILE A 1 84 ? -3.430 7.012 12.019 1.00 82.75 84 ILE A CA 1
ATOM 653 C C . ILE A 1 84 ? -4.743 7.543 12.609 1.00 82.75 84 ILE A C 1
ATOM 655 O O . ILE A 1 84 ? -4.932 7.507 13.827 1.00 82.75 84 ILE A O 1
ATOM 659 N N . ILE A 1 85 ? -5.677 7.973 11.754 1.00 86.31 85 ILE A N 1
ATOM 660 C CA . ILE A 1 85 ? -7.003 8.438 12.183 1.00 86.31 85 ILE A CA 1
ATOM 661 C C . ILE A 1 85 ? -7.749 7.324 12.931 1.00 86.31 85 ILE A C 1
ATOM 663 O O . ILE A 1 85 ? -8.274 7.567 14.021 1.00 86.31 85 ILE A O 1
ATOM 667 N N . LEU A 1 86 ? -7.747 6.094 12.405 1.00 80.06 86 LEU A N 1
ATOM 668 C CA . LEU A 1 86 ? -8.376 4.942 13.059 1.00 80.06 86 LEU A CA 1
ATOM 669 C C . LEU A 1 86 ? -7.745 4.628 14.424 1.00 80.06 86 LEU A C 1
ATOM 671 O O . LEU A 1 86 ? -8.480 4.386 15.380 1.00 80.06 86 LEU A O 1
ATOM 675 N N . VAL A 1 87 ? -6.416 4.706 14.566 1.00 79.75 87 VAL A N 1
ATOM 676 C CA . VAL A 1 87 ? -5.738 4.538 15.868 1.00 79.75 87 VAL A CA 1
ATOM 677 C C . VAL A 1 87 ? -6.196 5.599 16.867 1.00 79.75 87 VAL A C 1
ATOM 679 O O . VAL A 1 87 ? -6.483 5.268 18.019 1.00 79.75 87 VAL A O 1
ATOM 682 N N . ILE A 1 88 ? -6.288 6.866 16.451 1.00 83.19 88 ILE A N 1
ATOM 683 C CA . ILE A 1 88 ? -6.730 7.961 17.328 1.00 83.19 88 ILE A CA 1
ATOM 684 C C . ILE A 1 88 ? -8.179 7.735 17.777 1.00 83.19 88 ILE A C 1
ATOM 686 O O . ILE A 1 88 ? -8.485 7.878 18.964 1.00 83.19 88 ILE A O 1
ATOM 690 N N . ILE A 1 89 ? -9.067 7.353 16.853 1.00 82.00 89 ILE A N 1
ATOM 691 C CA . ILE A 1 89 ? -10.472 7.052 17.159 1.00 82.00 89 ILE A CA 1
ATOM 692 C C . ILE A 1 89 ? -10.567 5.869 18.129 1.00 82.00 89 ILE A C 1
ATOM 694 O O . ILE A 1 89 ? -11.265 5.969 19.139 1.00 82.00 89 ILE A O 1
ATOM 698 N N . ASN A 1 90 ? -9.838 4.782 17.868 1.00 77.81 90 ASN A N 1
ATOM 699 C CA . ASN A 1 90 ? -9.864 3.584 18.704 1.00 77.81 90 ASN A CA 1
ATOM 700 C C . ASN A 1 90 ? -9.307 3.849 20.108 1.00 77.81 90 ASN A C 1
ATOM 702 O O . ASN A 1 90 ? -9.941 3.458 21.085 1.00 77.81 90 ASN A O 1
ATOM 706 N N . LYS A 1 91 ? -8.218 4.620 20.242 1.00 76.75 91 LYS A N 1
ATOM 707 C CA . LYS A 1 91 ? -7.712 5.062 21.555 1.00 76.75 91 LYS A CA 1
ATOM 708 C C . LYS A 1 91 ? -8.729 5.914 22.318 1.00 76.75 91 LYS A C 1
ATOM 710 O O . LYS A 1 91 ? -8.940 5.703 23.509 1.00 76.75 91 LYS A O 1
ATOM 715 N N . LYS A 1 92 ? -9.399 6.860 21.645 1.00 81.00 92 LYS A N 1
ATOM 716 C CA . LYS A 1 92 ? -10.458 7.672 22.275 1.00 81.00 92 LYS A CA 1
ATOM 717 C C . LYS A 1 92 ? -11.642 6.818 22.736 1.00 81.00 92 LYS A C 1
ATOM 719 O O . LYS A 1 92 ? -12.222 7.111 23.778 1.00 81.00 92 LYS A O 1
ATOM 724 N N . ARG A 1 93 ? -12.002 5.777 21.979 1.00 72.12 93 ARG A N 1
ATOM 725 C CA . ARG A 1 93 ? -13.070 4.834 22.344 1.00 72.12 93 ARG A CA 1
ATOM 726 C C . ARG A 1 93 ? -12.667 3.924 23.501 1.00 72.12 93 ARG A C 1
ATOM 728 O O . ARG A 1 93 ? -13.478 3.749 24.400 1.00 72.12 93 ARG A O 1
ATOM 735 N N . GLN A 1 94 ? -11.424 3.444 23.537 1.00 72.06 94 GLN A N 1
ATOM 736 C CA . GLN A 1 94 ? -10.888 2.651 24.649 1.00 72.06 94 GLN A CA 1
ATOM 737 C C . GLN A 1 94 ? -11.006 3.401 25.984 1.00 72.06 94 GLN A C 1
ATOM 739 O O . GLN A 1 94 ? -11.482 2.835 26.962 1.00 72.06 94 GLN A O 1
ATOM 744 N N . MET A 1 95 ? -10.671 4.698 26.010 1.00 70.12 95 MET A N 1
ATOM 745 C CA . MET A 1 95 ? -10.789 5.523 27.223 1.00 70.12 95 MET A CA 1
ATOM 746 C C . MET A 1 95 ? -12.236 5.729 27.698 1.00 70.12 95 MET A C 1
ATOM 748 O O . MET A 1 95 ? -12.457 5.998 28.874 1.00 70.12 95 MET A O 1
ATOM 752 N N . LYS A 1 96 ? -13.226 5.608 26.803 1.00 69.56 96 LYS A N 1
ATOM 753 C CA . LYS A 1 96 ? -14.659 5.743 27.124 1.00 69.56 96 LYS A CA 1
ATOM 754 C C . LYS A 1 96 ? -15.366 4.398 27.323 1.00 69.56 96 LYS A C 1
ATOM 756 O O . LYS A 1 96 ? -16.525 4.378 27.729 1.00 69.56 96 LYS A O 1
ATOM 761 N N . ALA A 1 97 ? -14.700 3.283 27.030 1.00 60.59 97 ALA A N 1
ATOM 762 C CA . ALA A 1 97 ? -15.269 1.947 27.131 1.00 60.59 97 ALA A CA 1
ATOM 763 C C . ALA A 1 97 ? -15.226 1.448 28.588 1.00 60.59 97 ALA A C 1
ATOM 765 O O . ALA A 1 97 ? -14.307 0.740 29.019 1.00 60.59 97 ALA A O 1
ATOM 766 N N . ILE A 1 98 ? -16.251 1.827 29.351 1.00 54.81 98 ILE A N 1
ATOM 767 C CA . ILE A 1 98 ? -16.650 1.165 30.597 1.00 54.81 98 ILE A CA 1
ATOM 768 C C . ILE A 1 98 ? -17.689 0.109 30.187 1.00 54.81 98 ILE A C 1
ATOM 770 O O . ILE A 1 98 ? -18.840 0.447 29.929 1.00 54.81 98 ILE A O 1
ATOM 774 N N . GLY A 1 99 ? -17.276 -1.146 30.000 1.00 65.06 99 GLY A N 1
ATOM 775 C CA . GLY A 1 99 ? -18.161 -2.212 29.511 1.00 65.06 99 GLY A CA 1
ATOM 776 C C . GLY A 1 99 ? -17.457 -3.553 29.282 1.00 65.06 99 GLY A C 1
ATOM 777 O O . GLY A 1 99 ? -16.238 -3.630 29.433 1.00 65.06 99 GLY A O 1
ATOM 778 N N . GLU A 1 100 ? -18.262 -4.574 28.943 1.00 67.75 100 GLU A N 1
ATOM 779 C CA . GLU A 1 100 ? -17.943 -6.011 28.802 1.00 67.75 100 GLU A CA 1
ATOM 780 C C . GLU A 1 100 ? -16.524 -6.341 28.313 1.00 67.75 100 GLU A C 1
ATOM 782 O O . GLU A 1 100 ? -15.994 -5.738 27.376 1.00 67.75 100 GLU A O 1
ATOM 787 N N . LEU A 1 101 ? -15.935 -7.370 28.936 1.00 75.94 101 LEU A N 1
ATOM 788 C CA . LEU A 1 101 ? -14.561 -7.827 28.708 1.00 75.94 101 LEU A CA 1
ATOM 789 C C . LEU A 1 101 ? -14.269 -8.110 27.221 1.00 75.94 101 LEU A C 1
ATOM 791 O O . LEU A 1 101 ? -13.201 -7.747 26.731 1.00 75.94 101 LEU A O 1
ATOM 795 N N . SER A 1 102 ? -15.228 -8.691 26.489 1.00 76.12 102 SER A N 1
ATOM 796 C CA . SER A 1 102 ? -15.082 -9.036 25.065 1.00 76.12 102 SER A CA 1
ATOM 797 C C . SER A 1 102 ? -14.829 -7.810 24.182 1.00 76.12 102 SER A C 1
ATOM 799 O O . SER A 1 102 ? -13.943 -7.826 23.330 1.00 76.12 102 SER A O 1
ATOM 801 N N . ILE A 1 103 ? -15.536 -6.705 24.436 1.00 70.00 103 ILE A N 1
ATOM 802 C CA . ILE A 1 103 ? -15.408 -5.457 23.670 1.00 70.00 103 ILE A CA 1
ATOM 803 C C . ILE A 1 103 ? -14.033 -4.825 23.904 1.00 70.00 103 ILE A C 1
ATOM 805 O O . ILE A 1 103 ? -13.434 -4.272 22.977 1.00 70.00 103 ILE A O 1
ATOM 809 N N . ARG A 1 104 ? -13.514 -4.910 25.136 1.00 75.75 104 ARG A N 1
ATOM 810 C CA . ARG A 1 104 ? -12.175 -4.411 25.472 1.00 75.75 104 ARG A CA 1
ATOM 811 C C . ARG A 1 104 ? -11.087 -5.199 24.751 1.00 75.75 104 ARG A C 1
ATOM 813 O O . ARG A 1 104 ? -10.282 -4.570 24.069 1.00 75.75 104 ARG A O 1
ATOM 820 N N . TYR A 1 105 ? -11.131 -6.531 24.815 1.00 80.44 105 TYR A N 1
ATOM 821 C CA . TYR A 1 105 ? -10.182 -7.391 24.101 1.00 80.44 105 TYR A CA 1
ATOM 822 C C . TYR A 1 105 ? -10.204 -7.147 22.584 1.00 80.44 105 TYR A C 1
ATOM 824 O O . TYR A 1 105 ? -9.154 -6.915 21.990 1.00 80.44 105 TYR A O 1
ATOM 832 N N . GLN A 1 106 ? -11.385 -7.084 21.959 1.00 74.69 106 GLN A N 1
ATOM 833 C CA . GLN A 1 106 ? -11.505 -6.818 20.517 1.00 74.69 106 GLN A CA 1
ATOM 834 C C . GLN A 1 106 ? -11.012 -5.416 20.122 1.00 74.69 106 GLN A C 1
ATOM 836 O O . GLN A 1 106 ? -10.464 -5.213 19.036 1.00 74.69 106 GLN A O 1
ATOM 841 N N . THR A 1 107 ? -11.219 -4.415 20.982 1.00 74.75 107 THR A N 1
ATOM 842 C CA . THR A 1 107 ? -10.726 -3.053 20.731 1.00 74.75 107 THR A CA 1
ATOM 843 C C . THR A 1 107 ? -9.204 -2.999 20.837 1.00 74.75 107 THR A C 1
ATOM 845 O O . THR A 1 107 ? -8.562 -2.345 20.018 1.00 74.75 107 THR A O 1
ATOM 848 N N . GLU A 1 108 ? -8.626 -3.693 21.815 1.00 80.56 108 GLU A N 1
ATOM 849 C CA . GLU A 1 108 ? -7.180 -3.764 22.027 1.00 80.56 108 GLU A CA 1
ATOM 850 C C . GLU A 1 108 ? -6.476 -4.493 20.876 1.00 80.56 108 GLU A C 1
ATOM 852 O O . GLU A 1 108 ? -5.547 -3.943 20.280 1.00 80.56 108 GLU A O 1
ATOM 857 N N . GLU A 1 109 ? -7.013 -5.640 20.452 1.00 80.12 109 GLU A N 1
ATOM 858 C CA . GLU A 1 109 ? -6.539 -6.364 19.270 1.00 80.12 109 GLU A CA 1
ATOM 859 C C . GLU A 1 109 ? -6.594 -5.482 18.010 1.00 80.12 109 GLU A C 1
ATOM 861 O O . GLU A 1 109 ? -5.615 -5.368 17.267 1.00 80.12 109 GLU A O 1
ATOM 866 N N . ASN A 1 110 ? -7.712 -4.783 17.782 1.00 78.69 110 ASN A N 1
ATOM 867 C CA . ASN A 1 110 ? -7.834 -3.880 16.640 1.00 78.69 110 ASN A CA 1
ATOM 868 C C . ASN A 1 110 ? -6.837 -2.715 16.697 1.00 78.69 110 ASN A C 1
ATOM 870 O O . ASN A 1 110 ? -6.318 -2.314 15.651 1.00 78.69 110 ASN A O 1
ATOM 874 N N . ILE A 1 111 ? -6.538 -2.170 17.880 1.00 79.25 111 ILE A N 1
ATOM 875 C CA . ILE A 1 111 ? -5.526 -1.117 18.044 1.00 79.25 111 ILE A CA 1
ATOM 876 C C . ILE A 1 111 ? -4.141 -1.640 17.661 1.00 79.25 111 ILE A C 1
ATOM 878 O O . ILE A 1 111 ? -3.430 -0.966 16.910 1.00 79.25 111 ILE A O 1
ATOM 882 N N . ASP A 1 112 ? -3.758 -2.820 18.140 1.00 81.62 112 ASP A N 1
ATOM 883 C CA . ASP A 1 112 ? -2.424 -3.364 17.892 1.00 81.62 112 ASP A CA 1
ATOM 884 C C . ASP A 1 112 ? -2.229 -3.788 16.436 1.00 81.62 112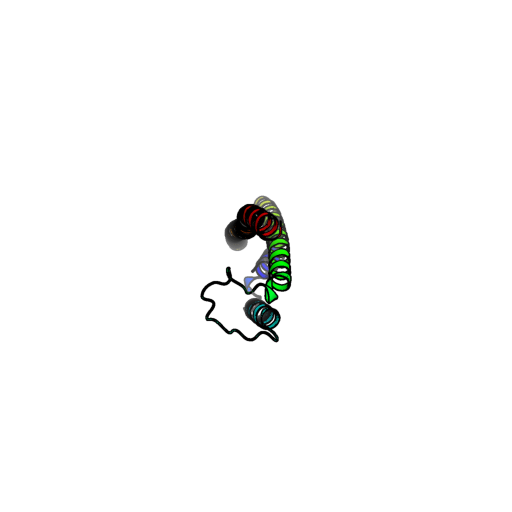 ASP A C 1
ATOM 886 O O . ASP A 1 112 ? -1.216 -3.424 15.828 1.00 81.62 112 ASP A O 1
ATOM 890 N N . PHE A 1 113 ? -3.237 -4.402 15.810 1.00 81.38 113 PHE A N 1
ATOM 891 C CA . PHE A 1 113 ? -3.205 -4.659 14.369 1.00 81.38 113 PHE A CA 1
ATOM 892 C C . PHE A 1 113 ? -3.153 -3.370 13.543 1.00 81.38 113 PHE A C 1
ATOM 894 O O . PHE A 1 113 ? -2.401 -3.290 12.571 1.00 81.38 113 PHE A O 1
ATOM 901 N N . THR A 1 114 ? -3.897 -2.329 13.928 1.00 79.94 114 THR A N 1
ATOM 902 C CA . THR A 1 114 ? -3.858 -1.046 13.205 1.00 79.94 114 THR A CA 1
ATOM 903 C C . THR A 1 114 ? -2.480 -0.384 13.327 1.00 79.94 114 THR A C 1
ATOM 905 O O . THR A 1 114 ? -1.963 0.131 12.335 1.00 79.94 114 THR A O 1
ATOM 908 N N . LYS A 1 115 ? -1.830 -0.445 14.502 1.00 79.81 115 LYS A N 1
ATOM 909 C CA . LYS A 1 115 ? -0.441 0.023 14.679 1.00 79.81 115 LYS A CA 1
ATOM 910 C C . LYS A 1 115 ? 0.538 -0.762 13.810 1.00 79.81 115 LYS A C 1
ATOM 912 O O . LYS A 1 115 ? 1.421 -0.152 13.209 1.00 79.81 115 LYS A O 1
ATOM 917 N N . LEU A 1 116 ? 0.401 -2.089 13.750 1.00 82.94 116 LEU A N 1
ATOM 918 C CA . LEU A 1 116 ? 1.254 -2.936 12.918 1.00 82.94 116 LEU A CA 1
ATOM 919 C C . LEU A 1 116 ? 1.130 -2.538 11.443 1.00 82.94 116 LEU A C 1
ATOM 921 O O . LEU A 1 116 ? 2.139 -2.271 10.795 1.00 82.94 116 LEU A O 1
ATOM 925 N N . ILE A 1 117 ? -0.100 -2.415 10.936 1.00 82.38 117 ILE A N 1
ATOM 926 C CA . ILE A 1 117 ? -0.344 -2.021 9.543 1.00 82.38 117 ILE A CA 1
ATOM 927 C C . ILE A 1 117 ? 0.189 -0.610 9.272 1.00 82.38 117 ILE A C 1
ATOM 929 O O . ILE A 1 117 ? 0.811 -0.391 8.237 1.00 82.38 117 ILE A O 1
ATOM 933 N N . ALA A 1 118 ? 0.017 0.334 10.201 1.00 76.81 118 ALA A N 1
ATOM 934 C CA . ALA A 1 118 ? 0.574 1.678 10.063 1.00 76.81 118 ALA A CA 1
ATOM 935 C C . ALA A 1 118 ? 2.113 1.667 9.970 1.00 76.81 118 ALA A C 1
ATOM 937 O O . ALA A 1 118 ? 2.677 2.388 9.149 1.00 76.81 118 ALA A O 1
ATOM 938 N N . ARG A 1 119 ? 2.800 0.821 10.754 1.00 82.94 119 ARG A N 1
ATOM 939 C CA . ARG A 1 119 ? 4.262 0.645 10.663 1.00 82.94 119 ARG A CA 1
ATOM 940 C C . ARG A 1 119 ? 4.682 0.063 9.316 1.00 82.94 119 ARG A C 1
ATOM 942 O O . ARG A 1 119 ? 5.617 0.575 8.710 1.00 82.94 119 ARG A O 1
ATOM 949 N N . VAL A 1 120 ? 3.985 -0.967 8.833 1.00 83.50 120 VAL A N 1
ATOM 950 C CA . VAL A 1 120 ? 4.265 -1.564 7.516 1.00 83.50 120 VAL A CA 1
ATOM 951 C C . VAL A 1 120 ? 4.047 -0.542 6.399 1.00 83.50 120 VAL A C 1
ATOM 953 O O . VAL A 1 120 ? 4.907 -0.398 5.534 1.00 83.50 120 VAL A O 1
ATOM 956 N N . ALA A 1 121 ? 2.951 0.218 6.443 1.00 79.56 121 ALA A N 1
ATOM 957 C CA . ALA A 1 121 ? 2.663 1.261 5.461 1.00 79.56 121 ALA A CA 1
ATOM 958 C C . ALA A 1 121 ? 3.728 2.372 5.474 1.00 79.56 121 ALA A C 1
ATOM 960 O O . ALA A 1 121 ? 4.171 2.820 4.419 1.00 79.56 121 ALA A O 1
ATOM 961 N N . PHE A 1 122 ? 4.217 2.761 6.656 1.00 79.75 122 PHE A N 1
ATOM 962 C CA . PHE A 1 122 ? 5.321 3.713 6.779 1.00 79.75 122 PHE A CA 1
ATOM 963 C C . PHE A 1 122 ? 6.619 3.184 6.150 1.00 79.75 122 PHE A C 1
ATOM 965 O O . PHE A 1 122 ? 7.272 3.899 5.390 1.00 79.75 122 PHE A O 1
ATOM 972 N N . ILE A 1 123 ? 6.964 1.915 6.403 1.00 86.12 123 ILE A N 1
ATOM 973 C CA . ILE A 1 123 ? 8.120 1.256 5.773 1.00 86.12 123 ILE A CA 1
ATOM 974 C C . ILE A 1 123 ? 7.959 1.226 4.247 1.00 86.12 123 ILE A C 1
ATOM 976 O O . ILE A 1 123 ? 8.923 1.491 3.532 1.00 86.12 123 ILE A O 1
ATOM 980 N N . GLN A 1 124 ? 6.754 0.956 3.736 1.00 82.31 124 GLN A N 1
ATOM 981 C CA . GLN A 1 124 ? 6.477 0.978 2.297 1.00 82.31 124 GLN A CA 1
ATOM 982 C C . GLN A 1 124 ? 6.683 2.369 1.694 1.00 82.31 124 GLN A C 1
ATOM 984 O O . GLN A 1 124 ? 7.377 2.491 0.688 1.00 82.31 124 GLN A O 1
ATOM 989 N N . VAL A 1 125 ? 6.153 3.426 2.320 1.00 79.88 125 VAL A N 1
ATOM 990 C CA . VAL A 1 125 ? 6.376 4.811 1.867 1.00 79.88 125 VAL A CA 1
ATOM 991 C C . VAL A 1 125 ? 7.869 5.138 1.847 1.00 79.88 125 VAL A C 1
ATOM 993 O O . VAL A 1 125 ? 8.364 5.681 0.858 1.00 79.88 125 VAL A O 1
ATOM 996 N N . PHE A 1 126 ? 8.602 4.769 2.900 1.00 82.12 126 PHE A N 1
ATOM 997 C CA . PHE A 1 126 ? 10.046 4.982 2.967 1.00 82.12 126 PHE A CA 1
ATOM 998 C C . PHE A 1 126 ? 10.790 4.223 1.860 1.00 82.12 126 PHE A C 1
ATOM 1000 O O . PHE A 1 126 ? 11.624 4.804 1.168 1.00 82.12 126 PHE A O 1
ATOM 1007 N N . SER A 1 127 ? 10.447 2.951 1.641 1.00 81.44 127 SER A N 1
ATOM 1008 C CA . SER A 1 127 ? 11.042 2.113 0.599 1.00 81.44 127 SER A CA 1
ATOM 1009 C C . SER A 1 127 ? 10.800 2.683 -0.801 1.00 81.44 127 SER A C 1
ATOM 1011 O O . SER A 1 127 ? 11.758 2.868 -1.549 1.00 81.44 127 SER A O 1
ATOM 1013 N N . TYR A 1 128 ? 9.561 3.057 -1.137 1.00 78.88 128 TYR A N 1
ATOM 1014 C CA . TYR A 1 128 ? 9.243 3.642 -2.444 1.00 78.88 128 TYR A CA 1
ATOM 1015 C C . TYR A 1 128 ? 9.892 5.011 -2.650 1.00 78.88 128 TYR A C 1
ATOM 1017 O O . TYR A 1 128 ? 10.380 5.304 -3.741 1.00 78.88 128 TYR A O 1
ATOM 1025 N N . THR A 1 129 ? 9.958 5.835 -1.603 1.00 76.44 129 THR A N 1
ATOM 1026 C CA . THR A 1 129 ? 10.647 7.132 -1.669 1.00 76.44 129 THR A CA 1
ATOM 1027 C C . THR A 1 129 ? 12.142 6.932 -1.906 1.00 76.44 129 THR A C 1
ATOM 1029 O O . THR A 1 129 ? 12.718 7.575 -2.780 1.00 76.44 129 THR A O 1
ATOM 1032 N N . SER A 1 130 ? 12.766 5.995 -1.185 1.00 78.38 130 SER A N 1
ATOM 1033 C CA . SER A 1 130 ? 14.179 5.645 -1.355 1.00 78.38 130 SER A CA 1
ATOM 1034 C C . SER A 1 130 ? 14.469 5.092 -2.753 1.00 78.38 130 SER A C 1
ATOM 1036 O O . SER A 1 130 ? 15.434 5.514 -3.384 1.00 78.38 130 SER A O 1
ATOM 1038 N N . GLN A 1 131 ? 13.600 4.228 -3.285 1.00 74.62 131 GLN A N 1
ATOM 1039 C CA . GLN A 1 131 ? 13.705 3.720 -4.656 1.00 74.62 131 GLN A CA 1
ATOM 1040 C C . GLN A 1 131 ? 13.592 4.841 -5.694 1.00 74.62 131 GLN A C 1
ATOM 1042 O O . GLN A 1 131 ? 14.412 4.917 -6.611 1.00 74.62 131 GLN A O 1
ATOM 1047 N N . SER A 1 132 ? 12.620 5.744 -5.534 1.00 70.50 132 SER A N 1
ATOM 1048 C CA . SER A 1 132 ? 12.461 6.902 -6.418 1.00 70.50 132 SER A CA 1
ATOM 1049 C C . SER A 1 132 ? 13.693 7.809 -6.380 1.00 70.50 132 SER A C 1
ATOM 1051 O O . SER A 1 132 ? 14.158 8.265 -7.425 1.00 70.50 132 SER A O 1
ATOM 1053 N N . LEU A 1 133 ? 14.241 8.057 -5.187 1.00 74.50 133 LEU A N 1
ATOM 1054 C CA . LEU A 1 133 ? 15.426 8.890 -5.002 1.00 74.50 133 LEU A CA 1
ATOM 1055 C C . LEU A 1 133 ? 16.671 8.225 -5.607 1.00 74.50 133 LEU A C 1
ATOM 1057 O O . LEU A 1 133 ? 17.409 8.869 -6.346 1.00 74.50 133 LEU A O 1
ATOM 1061 N N . GLY A 1 134 ? 16.860 6.924 -5.368 1.00 76.38 134 GLY A N 1
ATOM 1062 C CA . GLY A 1 134 ? 17.947 6.134 -5.945 1.00 76.38 134 GLY A CA 1
ATOM 1063 C C . GLY A 1 134 ? 17.910 6.126 -7.473 1.00 76.38 134 GLY A C 1
ATOM 1064 O O . GLY A 1 134 ? 18.931 6.375 -8.112 1.00 76.38 134 GLY A O 1
ATOM 1065 N N . SER A 1 135 ? 16.728 5.951 -8.073 1.00 67.44 135 SER A N 1
ATOM 1066 C CA . SER A 1 135 ? 16.569 6.052 -9.529 1.00 67.44 135 SER A CA 1
ATOM 1067 C C . SER A 1 135 ? 16.943 7.439 -10.060 1.00 67.44 135 SER A C 1
ATOM 1069 O O . SER A 1 135 ? 17.537 7.536 -11.135 1.00 67.44 135 SER A O 1
ATOM 1071 N N . LEU A 1 136 ? 16.618 8.508 -9.329 1.00 69.44 136 LEU A N 1
ATOM 1072 C CA . LEU A 1 136 ? 16.943 9.876 -9.725 1.00 69.44 136 LEU A CA 1
ATOM 1073 C C . LEU A 1 136 ? 18.453 10.140 -9.637 1.00 69.44 136 LEU A C 1
ATOM 1075 O O . LEU A 1 136 ? 19.018 10.713 -10.568 1.00 69.44 136 LEU A O 1
ATOM 1079 N N . VAL A 1 137 ? 19.116 9.660 -8.579 1.00 74.00 137 VAL A N 1
ATOM 1080 C CA . VAL A 1 137 ? 20.579 9.740 -8.429 1.00 74.00 137 VAL A CA 1
ATOM 1081 C C . VAL A 1 137 ? 21.283 9.009 -9.568 1.00 74.00 137 VAL A C 1
ATOM 1083 O O . VAL A 1 137 ? 22.154 9.598 -10.201 1.00 74.00 137 VAL A O 1
ATOM 1086 N N . VAL A 1 138 ? 20.873 7.777 -9.890 1.00 72.75 138 VAL A N 1
ATOM 1087 C CA . VAL A 1 138 ? 21.446 7.018 -11.016 1.00 72.75 138 VAL A CA 1
ATOM 1088 C C . VAL A 1 138 ? 21.320 7.802 -12.323 1.00 72.75 138 VAL A C 1
ATOM 1090 O O . VAL A 1 138 ? 22.295 7.918 -13.056 1.00 72.75 138 VAL A O 1
ATOM 1093 N N . ARG A 1 139 ? 20.163 8.421 -12.588 1.00 66.81 139 ARG A N 1
ATOM 1094 C CA . ARG A 1 139 ? 19.959 9.246 -13.793 1.00 66.81 139 ARG A CA 1
ATOM 1095 C C . ARG A 1 139 ? 20.822 10.508 -13.819 1.00 66.81 139 ARG A C 1
ATOM 1097 O O . ARG A 1 139 ? 21.274 10.906 -14.890 1.00 66.81 139 ARG A O 1
ATOM 1104 N N . LEU A 1 140 ? 21.020 11.167 -12.677 1.00 72.25 140 LEU A N 1
ATOM 1105 C CA . LEU A 1 140 ? 21.885 12.347 -12.589 1.00 72.25 140 LEU A CA 1
ATOM 1106 C C . LEU A 1 140 ? 23.353 11.978 -12.817 1.00 72.25 140 LEU A C 1
ATOM 1108 O O . LEU A 1 140 ? 24.048 12.681 -13.548 1.00 72.25 140 LEU A O 1
ATOM 1112 N N . VAL A 1 141 ? 23.801 10.864 -12.234 1.00 76.88 141 VAL A N 1
ATOM 1113 C CA . VAL A 1 141 ? 25.157 10.335 -12.421 1.00 76.88 141 VAL A CA 1
ATOM 1114 C C . VAL A 1 141 ? 25.377 9.924 -13.875 1.00 76.88 141 VAL A C 1
ATOM 1116 O O . VAL A 1 141 ? 26.360 10.350 -14.471 1.00 76.88 141 VAL A O 1
ATOM 1119 N N . ASP A 1 142 ? 24.441 9.190 -14.477 1.00 72.12 142 ASP A N 1
ATOM 1120 C CA . ASP A 1 142 ? 24.531 8.765 -15.877 1.00 72.12 142 ASP A CA 1
ATOM 1121 C C . ASP A 1 142 ? 24.596 9.969 -16.831 1.00 72.12 142 ASP A C 1
ATOM 1123 O O . ASP A 1 142 ? 25.485 10.053 -17.675 1.00 72.12 142 ASP A O 1
ATOM 1127 N N . LYS A 1 143 ? 23.757 10.996 -16.620 1.00 69.88 143 LYS A N 1
ATOM 1128 C CA . LYS A 1 143 ? 23.853 12.261 -17.372 1.00 69.88 143 LYS A CA 1
ATOM 1129 C C . LYS A 1 143 ? 25.178 12.990 -17.156 1.00 69.88 143 LYS A C 1
ATOM 1131 O O . LYS A 1 143 ? 25.700 13.576 -18.102 1.00 69.88 143 LYS A O 1
ATOM 1136 N N . SER A 1 144 ? 25.715 12.985 -15.937 1.00 71.88 144 SER A N 1
ATOM 1137 C CA . SER A 1 144 ? 26.998 13.622 -15.628 1.00 71.88 144 SER A CA 1
ATOM 1138 C C . SER A 1 144 ? 28.164 12.902 -16.311 1.00 71.88 144 SER A C 1
ATOM 1140 O O . SER A 1 144 ? 29.038 13.566 -16.865 1.00 71.88 144 SER A O 1
ATOM 1142 N N . ILE A 1 145 ? 28.148 11.568 -16.339 1.00 64.69 145 ILE A N 1
ATOM 1143 C CA . ILE A 1 145 ? 29.179 10.739 -16.977 1.00 64.69 145 ILE A CA 1
ATOM 1144 C C . ILE A 1 145 ? 29.060 10.801 -18.506 1.00 64.69 145 ILE A C 1
ATOM 1146 O O . ILE A 1 145 ? 30.053 11.056 -19.187 1.00 64.69 145 ILE A O 1
ATOM 1150 N N . ALA A 1 146 ? 27.855 10.650 -19.060 1.00 60.97 146 ALA A N 1
ATOM 1151 C CA . ALA A 1 146 ? 27.611 10.763 -20.498 1.00 60.97 146 ALA A CA 1
ATOM 1152 C C . ALA A 1 146 ? 27.909 12.182 -21.021 1.00 60.97 146 ALA A C 1
ATOM 1154 O O . ALA A 1 146 ? 28.496 12.345 -22.091 1.00 60.97 146 ALA A O 1
ATOM 1155 N N . GLY A 1 147 ? 27.584 13.219 -20.241 1.00 57.09 147 GLY A N 1
ATOM 1156 C CA . GLY A 1 147 ? 27.954 14.606 -20.533 1.00 57.09 147 GLY A CA 1
ATOM 1157 C C . GLY A 1 147 ? 29.466 14.852 -20.475 1.00 57.09 147 GLY A C 1
ATOM 1158 O O . GLY A 1 147 ? 29.997 15.591 -21.305 1.00 57.09 147 GLY A O 1
ATOM 1159 N N . ALA A 1 148 ? 30.176 14.187 -19.557 1.00 56.09 148 ALA A N 1
ATOM 1160 C CA . ALA A 1 148 ? 31.635 14.235 -19.474 1.00 56.09 148 ALA A CA 1
ATOM 1161 C C . ALA A 1 148 ? 32.326 13.508 -20.644 1.00 56.09 148 ALA A C 1
ATOM 1163 O O . ALA A 1 148 ? 33.393 13.943 -21.072 1.00 56.09 148 ALA A O 1
ATOM 1164 N N . GLN A 1 149 ? 31.719 12.456 -21.210 1.00 53.31 149 GLN A N 1
ATOM 1165 C CA . GLN A 1 149 ? 32.235 11.765 -22.402 1.00 53.31 149 GLN A CA 1
ATOM 1166 C C . GLN A 1 149 ? 31.870 12.439 -23.736 1.00 53.31 149 GLN A C 1
ATOM 1168 O O . GLN A 1 149 ? 32.609 12.296 -24.709 1.00 53.31 149 GLN A O 1
ATOM 1173 N N . ALA A 1 150 ? 30.797 13.231 -23.804 1.00 50.47 150 ALA A N 1
ATOM 1174 C CA . ALA A 1 150 ? 30.431 13.957 -25.025 1.00 50.47 150 ALA A CA 1
ATOM 1175 C C . ALA A 1 150 ? 31.402 15.110 -25.367 1.00 50.47 150 ALA A C 1
ATOM 1177 O O . ALA A 1 150 ? 31.633 15.411 -26.541 1.00 50.47 150 ALA A O 1
ATOM 1178 N N . GLN A 1 151 ? 32.017 15.743 -24.360 1.00 49.56 151 GLN A N 1
ATOM 1179 C CA . GLN A 1 151 ? 32.984 16.829 -24.567 1.00 49.56 151 GLN A CA 1
ATOM 1180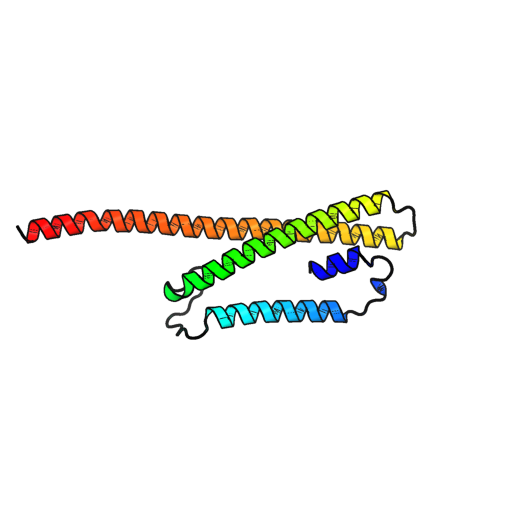 C C . GLN A 1 151 ? 34.308 16.415 -25.246 1.00 49.56 151 GLN A C 1
ATOM 1182 O O . GLN A 1 151 ? 34.727 17.126 -26.167 1.00 49.56 151 GLN A O 1
ATOM 1187 N N . PRO A 1 152 ? 34.991 15.313 -24.868 1.00 51.19 152 PRO A N 1
ATOM 1188 C CA . PRO A 1 152 ? 36.221 14.906 -25.542 1.00 51.19 152 PRO A CA 1
ATOM 1189 C C . PRO A 1 152 ? 35.973 14.472 -26.990 1.00 51.19 152 PRO A C 1
ATOM 1191 O O . PRO A 1 152 ? 36.791 14.805 -27.846 1.00 51.19 152 PRO A O 1
ATOM 1194 N N . VAL A 1 153 ? 34.834 13.825 -27.283 1.00 52.09 153 VAL A N 1
ATOM 1195 C CA . VAL A 1 153 ? 34.476 13.367 -28.639 1.00 52.09 153 VAL A CA 1
ATOM 1196 C C . VAL A 1 153 ? 34.208 14.549 -29.575 1.00 52.09 153 VAL A C 1
ATOM 1198 O O . VAL A 1 153 ? 34.713 14.567 -30.694 1.00 52.09 153 VAL A O 1
ATOM 1201 N N . MET A 1 154 ? 33.510 15.598 -29.120 1.00 49.66 154 MET A N 1
ATOM 1202 C CA . MET A 1 154 ? 33.325 16.810 -29.934 1.00 49.66 154 MET A CA 1
ATOM 1203 C C . MET A 1 154 ? 34.625 17.594 -30.169 1.00 49.66 154 MET A C 1
ATOM 1205 O O . MET A 1 154 ? 34.779 18.211 -31.224 1.00 49.66 154 MET A O 1
ATOM 1209 N N . ARG A 1 155 ? 35.573 17.573 -29.220 1.00 51.00 155 ARG A N 1
ATOM 1210 C CA . ARG A 1 155 ? 36.900 18.186 -29.410 1.00 51.00 155 ARG A CA 1
ATOM 1211 C C . ARG A 1 155 ? 37.756 17.412 -30.411 1.00 51.00 155 ARG A C 1
ATOM 1213 O O . ARG A 1 155 ? 38.387 18.045 -31.249 1.00 51.00 155 ARG A O 1
ATOM 1220 N N . THR A 1 156 ? 37.748 16.078 -30.360 1.00 53.31 156 THR A N 1
ATOM 1221 C CA . THR A 1 156 ? 38.480 15.248 -31.335 1.00 53.31 156 THR A CA 1
ATOM 1222 C C . THR A 1 156 ? 37.877 15.353 -32.731 1.00 53.31 156 THR A C 1
ATOM 1224 O O . THR A 1 156 ? 38.626 15.477 -33.692 1.00 53.31 156 THR A O 1
ATOM 1227 N N . LEU A 1 157 ? 36.546 15.408 -32.855 1.00 47.88 157 LEU A N 1
ATOM 1228 C CA . LEU A 1 157 ? 35.897 15.597 -34.156 1.00 47.88 157 LEU A CA 1
ATOM 1229 C C . LEU A 1 157 ? 36.180 16.982 -34.759 1.00 47.88 157 LEU A C 1
ATOM 1231 O O . LEU A 1 157 ? 36.409 17.084 -35.958 1.00 47.88 157 LEU A O 1
ATOM 1235 N N . LYS A 1 158 ? 36.210 18.048 -33.944 1.00 49.12 158 LYS A N 1
ATOM 1236 C CA . LYS A 1 158 ? 36.573 19.394 -34.424 1.00 49.12 158 LYS A CA 1
ATOM 1237 C C . LYS A 1 158 ? 38.039 19.509 -34.847 1.00 49.12 158 LYS A C 1
ATOM 1239 O O . LYS A 1 158 ? 38.307 20.244 -35.784 1.00 49.12 158 LYS A O 1
ATOM 1244 N N . LEU A 1 159 ? 38.950 18.796 -34.184 1.00 51.00 159 LEU A N 1
ATOM 1245 C CA . LEU A 1 159 ? 40.373 18.741 -34.551 1.00 51.00 159 LEU A CA 1
ATOM 1246 C C . LEU A 1 159 ? 40.652 17.843 -35.765 1.00 51.00 159 LEU A C 1
ATOM 1248 O O . LEU A 1 159 ? 41.654 18.040 -36.433 1.00 51.00 159 LEU A O 1
ATOM 1252 N N . ALA A 1 160 ? 39.793 16.862 -36.051 1.00 47.53 160 ALA A N 1
ATOM 1253 C CA . ALA A 1 160 ? 39.929 15.989 -37.219 1.00 47.53 160 ALA A CA 1
ATOM 1254 C C . ALA A 1 160 ? 39.342 16.591 -38.512 1.00 47.53 160 ALA A C 1
ATOM 1256 O O . ALA A 1 160 ? 39.576 16.057 -39.592 1.00 47.53 160 ALA A O 1
ATOM 1257 N N . ILE A 1 161 ? 38.547 17.662 -38.398 1.00 53.00 161 ILE A N 1
ATOM 1258 C CA . ILE A 1 161 ? 37.872 18.343 -39.519 1.00 53.00 161 ILE A CA 1
ATOM 1259 C C . ILE A 1 161 ? 38.520 19.716 -39.826 1.00 53.00 161 ILE A C 1
ATOM 1261 O O . ILE A 1 161 ? 38.175 20.338 -40.830 1.00 53.00 161 ILE A O 1
ATOM 1265 N N . SER A 1 162 ? 39.467 20.184 -39.001 1.00 42.72 162 SER A N 1
ATOM 1266 C CA . SER A 1 162 ? 40.321 21.359 -39.266 1.00 42.72 162 SER A CA 1
ATOM 1267 C C . SER A 1 162 ? 41.677 20.949 -39.820 1.00 42.72 162 SER A C 1
ATOM 1269 O O . SER A 1 162 ? 42.141 21.605 -40.773 1.00 42.72 162 SER A O 1
#

Foldseek 3Di:
DLVLLVCCLVPVPCNVVDDCVVVVVVVVVVVVVVVVLVCVLCPPHDPPDDDPDPLPDDPVSVVSVVVVLVVLLVVLVVSLVSLVVSLVSLVVVLVVDPDDPSSNVSSVVSNVVSVVVSVVSVVVNVVSVVSVVVVVVVVVVVCVVVVVVVVVVVVVVVVVVD